Protein AF-A0A2E7N6Z8-F1 (afdb_monomer)

Radius of gyration: 15.73 Å; Cα contacts (8 Å, |Δi|>4): 29; chains: 1; bounding box: 32×15×50 Å

Sequence (64 aa):
MDAEIVILRLLHIVPGAVWVGSAIFLAFVLQPALKVTGPPHAGAVMANMVKPMVITLHTSVWLT

Secondary structure (DSSP, 8-state):
-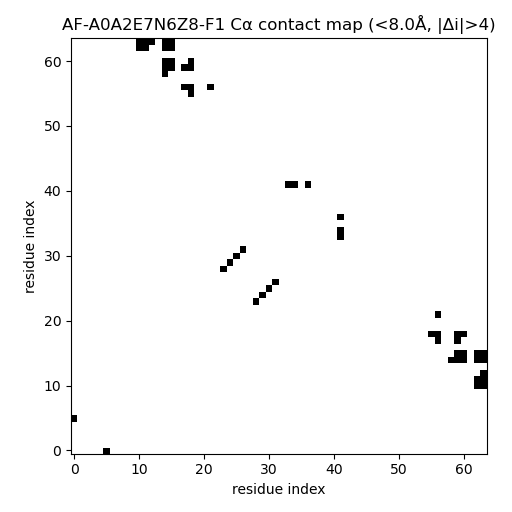-HHHHHHHHHHHHHHHHHHHHHHHIIIIIHHHHHHH-TTHHHHHHHHHHHHHHHHHHHHHHT-

Structure (mmCIF, N/CA/C/O backbone):
data_AF-A0A2E7N6Z8-F1
#
_entry.id   AF-A0A2E7N6Z8-F1
#
loop_
_atom_site.group_PDB
_atom_site.id
_atom_site.type_symbol
_atom_site.label_atom_id
_atom_site.label_alt_id
_atom_site.label_comp_id
_atom_site.label_asym_id
_atom_site.label_entity_id
_atom_site.label_seq_id
_atom_site.pdbx_PDB_ins_code
_atom_site.Cartn_x
_atom_site.Cartn_y
_atom_site.Cartn_z
_atom_site.occupancy
_atom_site.B_iso_or_equiv
_atom_site.auth_seq_id
_atom_site.auth_comp_id
_atom_site.auth_asym_id
_atom_site.auth_atom_id
_atom_site.pdbx_PDB_model_num
ATOM 1 N N . MET A 1 1 ? 13.064 2.079 -30.120 1.00 63.56 1 MET A N 1
ATOM 2 C CA . MET A 1 1 ? 12.686 2.594 -28.789 1.00 63.56 1 MET A CA 1
ATOM 3 C C . MET A 1 1 ? 13.950 2.629 -27.967 1.00 63.56 1 MET A C 1
ATOM 5 O O . MET A 1 1 ? 14.591 1.590 -27.860 1.00 63.56 1 MET A O 1
ATOM 9 N N . ASP A 1 2 ? 14.329 3.797 -27.464 1.00 88.94 2 ASP A N 1
ATOM 10 C CA . ASP A 1 2 ? 15.563 3.958 -26.697 1.00 88.94 2 ASP A CA 1
ATOM 11 C C . ASP A 1 2 ? 15.404 3.332 -25.310 1.00 88.94 2 ASP A C 1
ATOM 13 O O . ASP A 1 2 ? 14.415 3.579 -24.614 1.00 88.94 2 ASP A O 1
ATOM 17 N N . ALA A 1 3 ? 16.360 2.484 -24.923 1.00 89.31 3 ALA A N 1
ATOM 18 C CA . ALA A 1 3 ? 16.305 1.723 -23.673 1.00 89.31 3 ALA A CA 1
ATOM 19 C C . ALA A 1 3 ? 16.181 2.636 -22.442 1.00 89.31 3 ALA A C 1
ATOM 21 O O . ALA A 1 3 ? 15.482 2.304 -21.487 1.00 89.31 3 ALA A O 1
ATOM 22 N N . GLU A 1 4 ? 16.789 3.818 -22.503 1.00 89.44 4 GLU A N 1
ATOM 23 C CA . GLU A 1 4 ? 16.710 4.847 -21.469 1.00 89.44 4 GLU A CA 1
ATOM 24 C C . GLU A 1 4 ? 15.268 5.311 -21.212 1.00 89.44 4 GLU A C 1
ATOM 26 O O . GLU A 1 4 ? 14.812 5.321 -20.069 1.00 89.44 4 GLU A O 1
ATOM 31 N N . ILE A 1 5 ? 14.497 5.591 -22.268 1.00 91.00 5 ILE A N 1
ATOM 32 C CA . ILE A 1 5 ? 13.092 6.009 -22.137 1.00 91.00 5 ILE A CA 1
ATOM 33 C C . ILE A 1 5 ? 12.229 4.888 -21.550 1.00 91.00 5 ILE A C 1
ATOM 35 O O . ILE A 1 5 ? 11.303 5.152 -20.779 1.00 91.00 5 ILE A O 1
ATOM 39 N N . VAL A 1 6 ? 12.524 3.630 -21.884 1.00 93.44 6 VAL A N 1
ATOM 40 C CA . VAL A 1 6 ? 11.809 2.476 -21.319 1.00 93.44 6 VAL A CA 1
ATOM 41 C C . VAL A 1 6 ? 12.083 2.349 -19.819 1.00 93.44 6 VAL A C 1
ATOM 43 O O . VAL A 1 6 ? 11.144 2.160 -19.046 1.00 93.44 6 VAL A O 1
ATOM 46 N N . ILE A 1 7 ? 13.339 2.506 -19.397 1.00 92.88 7 ILE A N 1
ATOM 47 C CA . ILE A 1 7 ? 13.734 2.439 -17.984 1.00 92.88 7 ILE A CA 1
ATOM 48 C C . ILE A 1 7 ? 13.071 3.562 -17.182 1.00 92.88 7 ILE A C 1
ATOM 50 O O . ILE A 1 7 ? 12.464 3.288 -16.147 1.00 92.88 7 ILE A O 1
ATOM 54 N N . LEU A 1 8 ? 13.109 4.801 -17.681 1.00 91.12 8 LEU A N 1
ATOM 55 C CA . LEU A 1 8 ? 12.470 5.947 -17.022 1.00 91.12 8 LEU A CA 1
ATOM 56 C C . LEU A 1 8 ? 10.958 5.744 -16.860 1.00 91.12 8 LEU A C 1
ATOM 58 O O . LEU A 1 8 ? 10.395 6.036 -15.807 1.00 91.12 8 LEU A O 1
ATOM 62 N N . ARG A 1 9 ? 10.295 5.176 -17.874 1.00 90.31 9 ARG A N 1
ATOM 63 C CA . ARG A 1 9 ? 8.865 4.851 -17.798 1.00 90.31 9 ARG A CA 1
ATOM 64 C C . ARG A 1 9 ? 8.560 3.789 -16.754 1.00 90.31 9 ARG A C 1
ATOM 66 O O . ARG A 1 9 ? 7.596 3.946 -16.014 1.00 90.31 9 ARG A O 1
ATOM 73 N N . LEU A 1 10 ? 9.352 2.724 -16.683 1.00 91.94 10 LEU A N 1
ATOM 74 C CA . LEU A 1 10 ? 9.162 1.683 -15.671 1.00 91.94 10 LEU A CA 1
ATOM 75 C C . LEU A 1 10 ? 9.346 2.243 -14.259 1.00 91.94 10 LEU A C 1
ATOM 77 O O . LEU A 1 10 ? 8.546 1.940 -13.375 1.00 91.94 10 LEU A O 1
ATOM 81 N N . LEU A 1 11 ? 10.351 3.101 -14.075 1.00 90.81 11 LEU A N 1
ATOM 82 C CA . LEU A 1 11 ? 10.657 3.729 -12.795 1.00 90.81 11 LEU A CA 1
ATOM 83 C C . LEU A 1 11 ? 9.586 4.726 -12.337 1.00 90.81 11 LEU A C 1
ATOM 85 O O . LEU A 1 11 ? 9.483 4.955 -11.146 1.00 90.81 11 LEU A O 1
ATOM 89 N N . HIS A 1 12 ? 8.767 5.260 -13.245 1.00 88.44 12 HIS A N 1
ATOM 90 C CA . HIS A 1 12 ? 7.624 6.113 -12.908 1.00 88.44 12 HIS A CA 1
ATOM 91 C C . HIS A 1 12 ? 6.325 5.312 -12.727 1.00 88.44 12 HIS A C 1
ATOM 93 O O . HIS A 1 12 ? 5.609 5.454 -11.736 1.00 88.44 12 HIS A O 1
ATOM 99 N N . ILE A 1 13 ? 6.012 4.423 -13.674 1.00 92.19 13 ILE A N 1
ATOM 100 C CA . ILE A 1 13 ? 4.733 3.700 -13.704 1.00 92.19 13 ILE A CA 1
ATOM 101 C C . ILE A 1 13 ? 4.629 2.709 -12.543 1.00 92.19 13 ILE A C 1
ATOM 103 O O . ILE A 1 13 ? 3.566 2.602 -11.931 1.00 92.19 13 ILE A O 1
ATOM 107 N N . VAL A 1 14 ? 5.705 1.978 -12.228 1.00 93.00 14 VAL A N 1
ATOM 108 C CA . VAL A 1 14 ? 5.667 0.961 -11.165 1.00 93.00 14 VAL A CA 1
ATOM 109 C C . VAL A 1 14 ? 5.474 1.613 -9.790 1.00 93.00 14 VAL A C 1
ATOM 111 O O . VAL A 1 14 ? 4.523 1.237 -9.101 1.00 93.00 14 VAL A O 1
ATOM 114 N N . PRO A 1 15 ? 6.268 2.622 -9.389 1.00 90.00 15 PRO A N 1
ATOM 115 C CA . PRO A 1 15 ? 6.023 3.351 -8.146 1.00 90.00 15 PRO A CA 1
ATOM 116 C C . PRO A 1 15 ? 4.673 4.073 -8.137 1.00 90.00 15 PRO A C 1
ATOM 118 O O . PRO A 1 15 ? 3.999 4.072 -7.111 1.00 90.00 15 PRO A O 1
ATOM 121 N N . GLY A 1 16 ? 4.203 4.567 -9.287 1.00 88.56 16 GLY A N 1
ATOM 122 C CA . GLY A 1 16 ? 2.868 5.161 -9.432 1.00 88.56 16 GLY A CA 1
ATOM 123 C C . GLY A 1 16 ? 1.751 4.194 -9.105 1.00 88.56 16 GLY A C 1
ATOM 124 O O . GLY A 1 16 ? 0.876 4.499 -8.294 1.00 88.56 16 GLY A O 1
ATOM 125 N N . ALA A 1 17 ? 1.811 2.993 -9.670 1.00 92.81 17 ALA A N 1
ATOM 126 C CA . ALA A 1 17 ? 0.849 1.944 -9.376 1.00 92.81 17 ALA A CA 1
ATOM 127 C C . ALA A 1 17 ? 0.875 1.544 -7.890 1.00 92.81 17 ALA A C 1
ATOM 129 O O . ALA A 1 17 ? -0.184 1.380 -7.282 1.00 92.81 17 ALA A O 1
ATOM 130 N N . VAL A 1 18 ? 2.065 1.433 -7.287 1.00 91.31 18 VAL A N 1
ATOM 131 C CA . VAL A 1 18 ? 2.222 1.099 -5.860 1.00 91.31 18 VAL A CA 1
ATOM 132 C C . VAL A 1 18 ? 1.663 2.203 -4.966 1.00 91.31 18 VAL A C 1
ATOM 134 O O . VAL A 1 18 ? 0.957 1.905 -3.998 1.00 91.31 18 VAL A O 1
ATOM 137 N N . TRP A 1 19 ? 1.925 3.469 -5.289 1.00 89.62 19 TRP A N 1
ATOM 138 C CA . TRP A 1 19 ? 1.412 4.608 -4.535 1.00 89.62 19 TRP A CA 1
ATOM 139 C C . TRP A 1 19 ? -0.118 4.672 -4.570 1.00 89.62 19 TRP A C 1
ATOM 141 O O . TRP A 1 19 ? -0.755 4.664 -3.512 1.00 89.62 19 TRP A O 1
ATOM 151 N N . VAL A 1 20 ? -0.715 4.655 -5.769 1.00 92.44 20 VAL A N 1
ATOM 152 C CA . VAL A 1 20 ? -2.178 4.695 -5.934 1.00 92.44 20 VAL A CA 1
ATOM 153 C C . VAL A 1 20 ? -2.829 3.484 -5.264 1.00 92.44 20 VAL A C 1
ATOM 155 O O . VAL A 1 20 ? -3.788 3.636 -4.507 1.00 92.44 20 VAL A O 1
ATOM 158 N N . GLY A 1 21 ? -2.292 2.280 -5.485 1.00 91.19 21 GLY A N 1
ATOM 159 C CA . GLY A 1 21 ? -2.815 1.048 -4.892 1.00 91.19 21 GLY A CA 1
ATOM 160 C C . GLY A 1 21 ? -2.783 1.067 -3.363 1.00 91.19 21 GLY A C 1
ATOM 161 O O . GLY A 1 21 ? -3.765 0.693 -2.719 1.00 91.19 21 GLY A O 1
ATOM 162 N N . SER A 1 22 ? -1.699 1.576 -2.775 1.00 89.56 22 SER A N 1
ATOM 163 C CA . SER A 1 22 ? -1.569 1.710 -1.319 1.00 89.56 22 SER A CA 1
ATOM 164 C C . SER A 1 22 ? -2.574 2.712 -0.746 1.00 89.56 22 SER A C 1
ATOM 166 O O . SER A 1 22 ? -3.176 2.445 0.294 1.00 89.56 22 SER A O 1
ATOM 168 N N . ALA A 1 23 ? -2.804 3.839 -1.429 1.00 89.44 23 ALA A N 1
ATOM 169 C CA . ALA A 1 23 ? -3.789 4.838 -1.012 1.00 89.44 23 ALA A CA 1
ATOM 170 C C . ALA A 1 23 ? -5.224 4.285 -1.047 1.00 89.44 23 ALA A C 1
ATOM 172 O O . ALA A 1 23 ? -5.985 4.470 -0.095 1.00 89.44 23 ALA A O 1
ATOM 173 N N . ILE A 1 24 ? -5.576 3.549 -2.107 1.00 93.88 24 ILE A N 1
ATOM 174 C CA . ILE A 1 24 ? -6.888 2.898 -2.237 1.00 93.88 24 ILE A CA 1
ATOM 175 C C . ILE A 1 24 ? -7.075 1.842 -1.144 1.00 93.88 24 ILE A C 1
ATOM 177 O O . ILE A 1 24 ? -8.101 1.837 -0.464 1.00 93.88 24 ILE A O 1
ATOM 181 N N . PHE A 1 25 ? -6.083 0.972 -0.936 1.00 91.25 25 PHE A N 1
ATOM 182 C CA . PHE A 1 25 ? -6.127 -0.039 0.120 1.00 91.25 25 PHE A CA 1
ATOM 183 C C . PHE A 1 25 ? -6.327 0.597 1.500 1.00 91.25 25 PHE A C 1
ATOM 185 O O . PHE A 1 25 ? -7.159 0.137 2.284 1.00 91.25 25 PHE A O 1
ATOM 192 N N . LEU A 1 26 ? -5.615 1.689 1.787 1.00 90.12 26 LEU A N 1
ATOM 193 C CA . LEU A 1 26 ? -5.740 2.387 3.058 1.00 90.12 26 LEU A CA 1
ATOM 194 C C . LEU A 1 26 ? -7.162 2.907 3.288 1.00 90.12 26 LEU A C 1
ATOM 196 O O . LEU A 1 26 ? -7.749 2.644 4.338 1.00 90.12 26 LEU A O 1
ATOM 200 N N . ALA A 1 27 ? -7.696 3.631 2.304 1.00 90.69 27 ALA A N 1
ATOM 201 C CA . ALA A 1 27 ? -8.966 4.338 2.419 1.00 90.69 27 ALA A CA 1
ATOM 202 C C . ALA A 1 27 ? -10.171 3.391 2.432 1.00 90.69 27 ALA A C 1
ATOM 204 O O . ALA A 1 27 ? -11.103 3.577 3.213 1.00 90.69 27 ALA A O 1
ATOM 205 N N . PHE A 1 28 ? -10.155 2.365 1.578 1.00 94.44 28 PHE A N 1
ATOM 206 C CA . PHE A 1 28 ? -11.332 1.529 1.333 1.00 94.44 28 PHE A CA 1
ATOM 207 C C . PHE A 1 28 ? -11.288 0.165 2.017 1.00 94.44 28 PHE A C 1
ATOM 209 O O . PHE A 1 28 ? -12.336 -0.457 2.170 1.00 94.44 28 PHE A O 1
ATOM 216 N N . VAL A 1 29 ? -10.115 -0.306 2.444 1.00 92.06 29 VAL A N 1
ATOM 217 C CA . VAL A 1 29 ? -9.973 -1.632 3.065 1.00 92.06 29 VAL A CA 1
ATOM 218 C C . VAL A 1 29 ? -9.510 -1.504 4.509 1.00 92.06 29 VAL A C 1
ATOM 220 O O . VAL A 1 29 ? -10.216 -1.932 5.423 1.00 92.06 29 VAL A O 1
ATOM 223 N N . LEU A 1 30 ? -8.356 -0.874 4.739 1.00 90.44 30 LEU A N 1
ATOM 224 C CA . LEU A 1 30 ? -7.729 -0.871 6.059 1.00 90.44 30 LEU A CA 1
ATOM 225 C C . LEU A 1 30 ? -8.475 0.018 7.062 1.00 90.44 30 LEU A C 1
ATOM 227 O O . LEU A 1 30 ? -8.808 -0.442 8.153 1.00 90.44 30 LEU A O 1
ATOM 231 N N . GLN A 1 31 ? -8.773 1.273 6.709 1.00 88.56 31 GLN A N 1
ATOM 232 C CA . GLN A 1 31 ? -9.484 2.197 7.603 1.00 88.56 31 GLN A CA 1
ATOM 233 C C . GLN A 1 31 ? -10.867 1.669 8.035 1.00 88.56 31 GLN A C 1
ATOM 235 O O . GLN A 1 31 ? -11.150 1.689 9.239 1.00 88.56 31 GLN A O 1
ATOM 240 N N . PRO A 1 32 ? -11.721 1.146 7.130 1.00 91.19 32 PRO A N 1
ATOM 241 C CA . PRO A 1 32 ? -12.996 0.550 7.524 1.00 91.19 32 PRO A CA 1
ATOM 242 C C . PRO A 1 32 ? -12.828 -0.683 8.417 1.00 91.19 32 PRO A C 1
ATOM 244 O O . PRO A 1 32 ? -13.512 -0.790 9.435 1.00 91.19 32 PRO A O 1
ATOM 247 N N . ALA A 1 33 ? -11.895 -1.584 8.091 1.00 89.19 33 ALA A N 1
ATOM 248 C CA . ALA A 1 33 ? -11.655 -2.793 8.879 1.00 89.19 33 ALA A CA 1
ATOM 249 C C . ALA A 1 33 ? -11.206 -2.471 10.314 1.00 89.19 33 ALA A C 1
ATOM 251 O O . ALA A 1 33 ? -11.689 -3.073 11.276 1.00 89.19 33 ALA A O 1
ATOM 252 N N . LEU A 1 34 ? -10.333 -1.475 10.480 1.00 89.94 34 LEU A N 1
ATOM 253 C CA . LEU A 1 34 ? -9.895 -1.002 11.795 1.00 89.94 34 LEU A CA 1
ATOM 254 C C . LEU A 1 34 ? -11.038 -0.385 12.602 1.00 89.94 34 LEU A C 1
ATOM 256 O O . LEU A 1 34 ? -11.128 -0.618 13.808 1.00 89.94 34 LEU A O 1
ATOM 260 N N . LYS A 1 35 ? -11.935 0.358 11.941 1.00 88.00 35 LYS A N 1
ATOM 261 C CA . LYS A 1 35 ? -13.121 0.943 12.580 1.00 88.00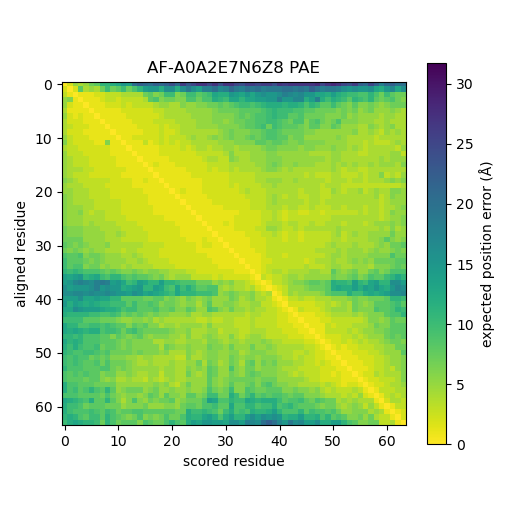 35 LYS A CA 1
ATOM 262 C C . LYS A 1 35 ? -14.072 -0.130 13.117 1.00 88.00 35 LYS A C 1
ATOM 264 O O . LYS A 1 35 ? -14.625 0.057 14.194 1.00 88.00 35 LYS A O 1
ATOM 269 N N . VAL A 1 36 ? -14.244 -1.238 12.391 1.00 90.00 36 VAL A N 1
ATOM 270 C CA . VAL A 1 36 ? -15.071 -2.380 12.828 1.00 90.00 36 VAL A CA 1
ATOM 271 C C . VAL A 1 36 ? -14.391 -3.172 13.945 1.00 90.00 36 VAL A C 1
ATOM 273 O O . VAL A 1 36 ? -15.053 -3.587 14.889 1.00 90.00 36 VAL A O 1
ATOM 276 N N . THR A 1 37 ? -13.075 -3.367 13.853 1.00 88.81 37 THR A N 1
ATOM 277 C CA . THR A 1 37 ? -12.311 -4.165 14.826 1.00 88.81 37 THR A CA 1
ATOM 278 C C . THR A 1 37 ? -12.259 -3.491 16.199 1.00 88.81 37 THR A C 1
ATOM 280 O O . THR A 1 37 ? -12.368 -4.163 17.222 1.00 88.81 37 THR A O 1
ATOM 283 N N . GLY A 1 38 ? -12.094 -2.164 16.228 1.00 82.50 38 GLY A N 1
ATOM 284 C CA . GLY A 1 38 ? -12.042 -1.387 17.463 1.00 82.50 38 GLY A CA 1
ATOM 285 C C . GLY A 1 38 ? -10.859 -1.731 18.392 1.00 82.50 38 GLY A C 1
ATOM 286 O O . GLY A 1 38 ? -9.959 -2.512 18.049 1.00 82.50 38 GLY A O 1
ATOM 287 N N . PRO A 1 39 ? -10.799 -1.102 19.577 1.00 82.38 39 PRO A N 1
ATOM 288 C CA . PRO A 1 39 ? -9.819 -1.441 20.607 1.00 82.38 39 PRO A CA 1
ATOM 289 C C . PRO A 1 39 ? -10.019 -2.876 21.127 1.00 82.38 39 PRO A C 1
ATOM 291 O O . PRO A 1 39 ? -11.162 -3.318 21.229 1.00 82.38 39 PRO A O 1
ATOM 294 N N . PRO A 1 40 ? -8.948 -3.605 21.512 1.00 80.00 40 PRO A N 1
ATOM 295 C CA . PRO A 1 40 ? -7.537 -3.187 21.600 1.00 80.00 40 PRO A CA 1
ATOM 296 C C . PRO A 1 40 ? -6.697 -3.449 20.332 1.00 80.00 40 PRO A C 1
ATOM 298 O O . PRO A 1 40 ? -5.573 -2.961 20.218 1.00 80.00 40 PRO A O 1
ATOM 301 N N . HIS A 1 41 ? -7.223 -4.201 19.365 1.00 82.38 41 HIS A N 1
ATOM 302 C CA . HIS A 1 41 ? -6.443 -4.739 18.246 1.00 82.38 41 HIS A CA 1
ATOM 303 C C . HIS A 1 41 ? -6.140 -3.687 17.169 1.00 82.38 41 HIS A C 1
ATOM 305 O O . HIS A 1 41 ? -5.054 -3.697 16.590 1.00 82.38 41 HIS A O 1
ATOM 311 N N . ALA A 1 42 ? -7.045 -2.726 16.944 1.00 81.69 42 ALA A N 1
ATOM 312 C CA . ALA A 1 42 ? -6.857 -1.682 15.933 1.00 81.69 42 ALA A CA 1
ATOM 313 C C . ALA A 1 42 ? -5.595 -0.825 16.171 1.00 81.69 42 ALA A C 1
ATOM 315 O O . ALA A 1 42 ? -4.872 -0.502 15.228 1.00 81.69 42 ALA A O 1
ATOM 316 N N . GLY A 1 43 ? -5.291 -0.496 17.433 1.00 81.00 43 GLY A N 1
ATOM 317 C CA . GLY A 1 43 ? -4.100 0.284 17.789 1.00 81.00 43 GLY A CA 1
ATOM 318 C C . GLY A 1 43 ? -2.795 -0.479 17.552 1.00 81.00 43 GLY A C 1
ATOM 319 O O . GLY A 1 43 ? -1.839 0.083 17.021 1.00 81.00 43 GLY A O 1
ATOM 320 N N . ALA A 1 44 ? -2.770 -1.774 17.877 1.00 84.88 44 ALA A N 1
ATOM 321 C CA . ALA A 1 44 ? -1.604 -2.631 17.665 1.00 84.88 44 ALA A CA 1
ATOM 322 C C . ALA A 1 44 ? -1.308 -2.848 16.172 1.00 84.88 44 ALA A C 1
ATOM 324 O O . ALA A 1 44 ? -0.146 -2.820 15.761 1.00 84.88 44 ALA A O 1
ATOM 325 N N . VAL A 1 45 ? -2.347 -3.017 15.346 1.00 85.38 45 VAL A N 1
ATOM 326 C CA . VAL A 1 45 ? -2.198 -3.144 13.888 1.00 85.38 45 VAL A CA 1
ATOM 327 C C . VAL A 1 45 ? -1.623 -1.858 13.298 1.00 85.38 45 VAL A C 1
ATOM 329 O O . VAL A 1 45 ? -0.628 -1.908 12.577 1.00 85.38 45 VAL A O 1
ATOM 332 N N . MET A 1 46 ? -2.170 -0.695 13.665 1.00 87.00 46 MET A N 1
ATOM 333 C CA . M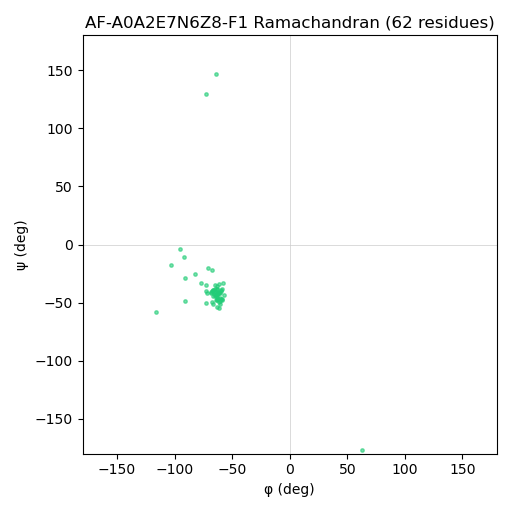ET A 1 46 ? -1.654 0.587 13.181 1.00 87.00 46 MET A CA 1
ATOM 334 C C . MET A 1 46 ?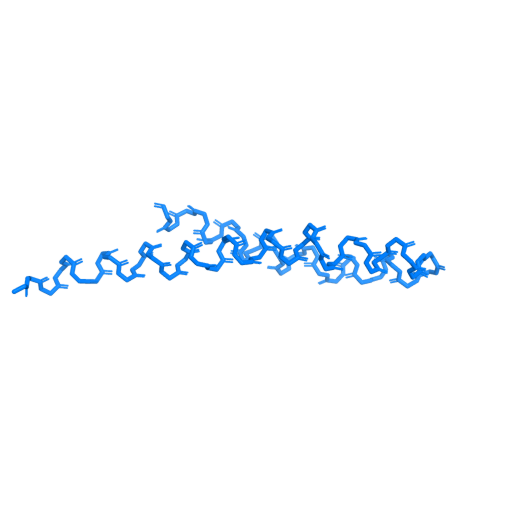 -0.218 0.855 13.636 1.00 87.00 46 MET A C 1
ATOM 336 O O . MET A 1 46 ? 0.602 1.265 12.820 1.00 87.00 46 MET A O 1
ATOM 340 N N . ALA A 1 47 ? 0.133 0.566 14.891 1.00 85.25 47 ALA A N 1
ATOM 341 C CA . ALA A 1 47 ? 1.496 0.766 15.390 1.00 85.25 47 ALA A CA 1
ATOM 342 C C . ALA A 1 47 ? 2.546 -0.033 14.596 1.00 85.25 47 ALA A C 1
ATOM 344 O O . ALA A 1 47 ? 3.631 0.477 14.314 1.00 85.25 47 ALA A O 1
ATOM 345 N N . ASN A 1 48 ? 2.208 -1.259 14.186 1.00 86.00 48 ASN A N 1
ATOM 346 C CA . ASN A 1 48 ? 3.100 -2.109 13.397 1.00 86.00 48 ASN A CA 1
ATOM 347 C C . ASN A 1 48 ? 3.066 -1.792 11.893 1.00 86.00 48 ASN A C 1
ATOM 349 O O . ASN A 1 48 ? 4.055 -2.026 11.200 1.00 86.00 48 ASN A O 1
ATOM 353 N N . MET A 1 49 ? 1.964 -1.235 11.378 1.00 85.19 49 MET A N 1
ATOM 354 C CA . MET A 1 49 ? 1.810 -0.930 9.951 1.00 85.19 49 MET A CA 1
ATOM 355 C C . MET A 1 49 ? 2.267 0.475 9.551 1.00 85.19 49 MET A C 1
ATOM 357 O O . MET A 1 49 ? 2.714 0.649 8.422 1.00 85.19 49 MET A O 1
ATOM 361 N N . VAL A 1 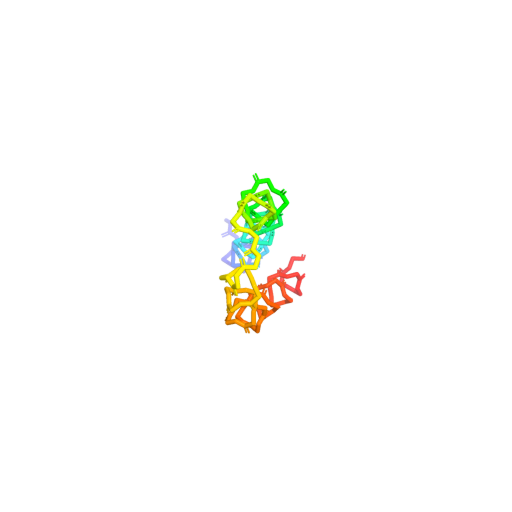50 ? 2.208 1.479 10.432 1.00 83.88 50 VAL A N 1
ATOM 362 C CA . VAL A 1 50 ? 2.513 2.877 10.060 1.00 83.88 50 VAL A CA 1
ATOM 363 C C . VAL A 1 50 ? 3.931 3.026 9.510 1.00 83.88 50 VAL A C 1
ATOM 365 O O . VAL A 1 50 ? 4.114 3.616 8.451 1.00 83.88 50 VAL A O 1
ATOM 368 N N . LYS A 1 51 ? 4.939 2.461 10.181 1.00 82.31 51 LYS A N 1
ATOM 369 C CA . LYS A 1 51 ? 6.340 2.583 9.754 1.00 82.31 51 LYS A CA 1
ATOM 370 C C . LYS A 1 51 ? 6.602 1.987 8.358 1.00 82.31 51 LYS A C 1
ATOM 372 O O . LYS A 1 51 ? 7.115 2.723 7.514 1.00 82.31 51 LYS A O 1
ATOM 377 N N . PRO A 1 52 ? 6.264 0.714 8.069 1.00 84.44 52 PRO A N 1
ATOM 378 C CA . PRO A 1 52 ? 6.462 0.160 6.730 1.00 84.44 52 PRO A CA 1
ATOM 379 C C . PRO A 1 52 ? 5.616 0.882 5.679 1.00 84.44 52 PRO A C 1
ATOM 381 O O . PRO A 1 52 ? 6.108 1.171 4.595 1.00 84.44 52 PRO A O 1
ATOM 384 N N . MET A 1 53 ? 4.384 1.263 6.014 1.00 83.75 53 MET A N 1
ATOM 385 C CA . MET A 1 53 ? 3.482 1.932 5.081 1.00 83.75 53 MET A CA 1
ATOM 386 C C . MET A 1 53 ? 3.962 3.334 4.692 1.00 83.75 53 MET A C 1
ATOM 388 O O . MET A 1 53 ? 3.888 3.697 3.523 1.00 83.75 53 MET A O 1
ATOM 392 N N . VAL A 1 54 ? 4.509 4.103 5.640 1.00 83.38 54 VAL A N 1
ATOM 393 C CA . VAL A 1 54 ? 5.126 5.410 5.365 1.00 83.38 54 VAL A CA 1
ATOM 394 C C . VAL A 1 54 ? 6.340 5.251 4.458 1.00 83.38 54 VAL A C 1
ATOM 396 O O . VAL A 1 54 ? 6.480 6.024 3.517 1.00 83.38 54 VAL A O 1
ATOM 399 N N . ILE A 1 55 ? 7.182 4.236 4.683 1.00 83.56 55 ILE A N 1
ATOM 400 C CA . ILE A 1 55 ? 8.335 3.955 3.814 1.00 83.56 55 ILE A CA 1
ATOM 401 C C . ILE A 1 55 ? 7.858 3.634 2.396 1.00 83.56 55 ILE A C 1
ATOM 403 O O . ILE A 1 55 ? 8.338 4.249 1.446 1.00 83.56 55 ILE A O 1
ATOM 407 N N . THR A 1 56 ? 6.889 2.728 2.241 1.00 83.12 56 THR A N 1
ATOM 408 C CA . THR A 1 56 ? 6.355 2.341 0.929 1.00 83.12 56 THR A CA 1
ATOM 409 C C . THR A 1 56 ? 5.690 3.516 0.216 1.00 83.12 56 THR A C 1
ATOM 411 O O . THR A 1 56 ? 5.982 3.743 -0.954 1.00 83.12 56 THR A O 1
ATOM 414 N N . LEU A 1 57 ? 4.854 4.312 0.895 1.00 82.25 57 LEU A N 1
ATOM 415 C CA . LEU A 1 57 ? 4.208 5.469 0.269 1.00 82.25 57 LEU A CA 1
ATOM 416 C C . LEU A 1 57 ? 5.207 6.572 -0.084 1.00 82.25 57 LEU A C 1
ATOM 418 O O . LEU A 1 57 ? 5.185 7.036 -1.218 1.00 82.25 57 LEU A O 1
ATOM 422 N N . HIS A 1 58 ? 6.082 6.989 0.838 1.00 80.62 58 HIS A N 1
ATOM 423 C CA . HIS A 1 58 ? 7.023 8.080 0.562 1.00 80.62 58 HIS A CA 1
ATOM 424 C C . HIS A 1 58 ? 7.976 7.719 -0.572 1.00 80.62 58 HIS A C 1
ATOM 426 O O . HIS A 1 58 ? 8.153 8.515 -1.487 1.00 80.62 58 HIS A O 1
ATOM 432 N N . THR A 1 59 ? 8.570 6.524 -0.542 1.00 76.69 59 THR A N 1
ATOM 433 C CA . THR A 1 59 ? 9.493 6.100 -1.607 1.00 76.69 59 THR A CA 1
ATOM 434 C C . THR A 1 59 ? 8.795 6.002 -2.958 1.00 76.69 59 THR A C 1
ATOM 436 O O . THR A 1 59 ? 9.381 6.382 -3.965 1.00 76.69 59 THR A O 1
ATOM 439 N N . SER A 1 60 ? 7.530 5.577 -2.976 1.00 76.62 60 SER A N 1
ATOM 440 C CA . SER A 1 60 ? 6.764 5.470 -4.215 1.00 76.62 60 SER A CA 1
ATOM 441 C C . SER A 1 60 ? 6.356 6.833 -4.787 1.00 76.62 60 SER A C 1
ATOM 443 O O . SER A 1 60 ? 6.389 6.988 -5.999 1.00 76.62 60 SER A O 1
ATOM 445 N N . VAL A 1 61 ? 6.046 7.828 -3.941 1.00 76.31 61 VAL A N 1
ATOM 446 C CA . VAL A 1 61 ? 5.732 9.213 -4.367 1.00 76.31 61 VAL A CA 1
ATOM 447 C C . VAL A 1 61 ? 6.927 9.907 -5.009 1.00 76.31 61 VAL A C 1
ATOM 449 O O . VAL A 1 61 ? 6.769 10.638 -5.973 1.00 76.31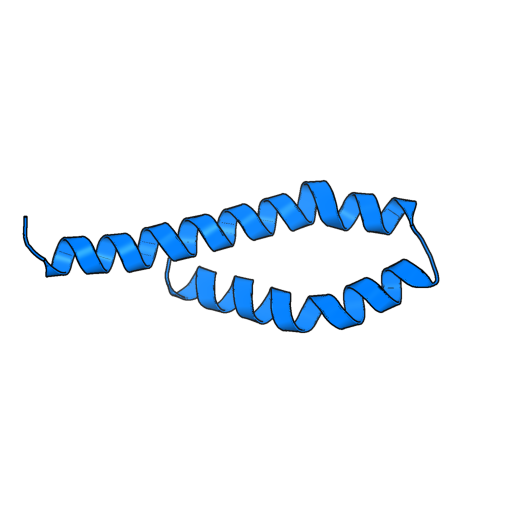 61 VAL A O 1
ATOM 452 N N . TRP A 1 62 ? 8.132 9.727 -4.468 1.00 73.38 62 TRP A N 1
ATOM 453 C CA . TRP A 1 62 ? 9.313 10.423 -4.994 1.00 73.38 62 TRP A CA 1
ATOM 454 C C . TRP A 1 62 ? 9.767 9.909 -6.361 1.00 73.38 62 TRP A C 1
ATOM 456 O O . TRP A 1 62 ? 10.508 10.597 -7.057 1.00 73.38 62 TRP A O 1
ATOM 466 N N . LEU A 1 63 ? 9.359 8.693 -6.720 1.00 71.75 63 LEU A N 1
ATOM 467 C CA . LEU A 1 63 ? 9.717 8.052 -7.982 1.00 71.75 63 LEU A CA 1
ATOM 468 C C . LEU A 1 63 ? 8.644 8.256 -9.067 1.00 71.75 63 LEU A C 1
ATOM 470 O O . LEU A 1 63 ? 8.861 7.846 -10.205 1.00 71.75 63 LEU A O 1
ATOM 474 N N . THR A 1 64 ? 7.517 8.895 -8.729 1.00 67.25 64 THR A N 1
ATOM 475 C CA . THR A 1 64 ? 6.437 9.289 -9.650 1.00 67.25 64 THR A CA 1
ATOM 476 C C . THR A 1 64 ? 6.513 10.765 -9.975 1.00 67.25 64 THR 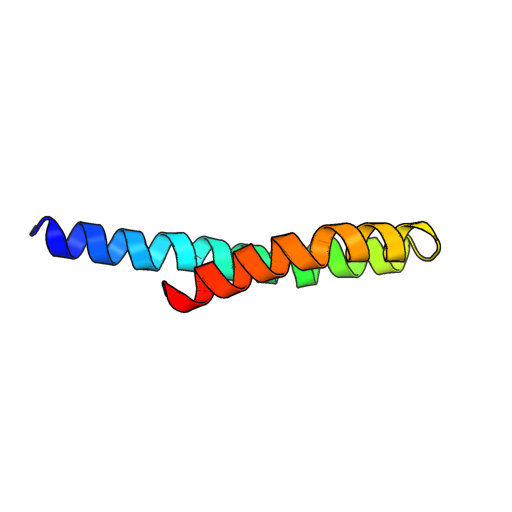A C 1
ATOM 478 O O . THR A 1 64 ? 6.606 11.090 -11.176 1.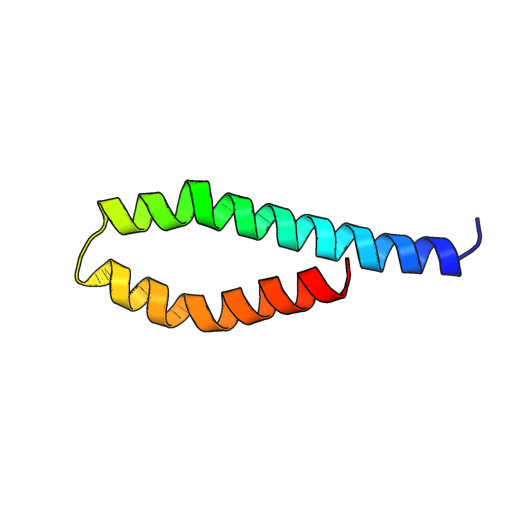00 67.25 64 THR A O 1
#

Solvent-accessible surface area (backbone atoms only — not comparable to full-atom values): 3480 Å² total; per-residue (Å²): 132,62,67,65,63,53,52,54,47,51,51,24,51,53,26,38,52,53,31,54,50,51,54,50,43,43,66,73,47,48,50,54,51,37,66,72,61,32,83,76,58,34,60,57,53,47,67,68,42,50,63,60,50,50,52,54,42,54,60,17,56,77,42,85

Mean predicted aligned error: 5.59 Å

pLDDT: mean 86.29, std 6.37, range [63.56, 94.44]

Foldse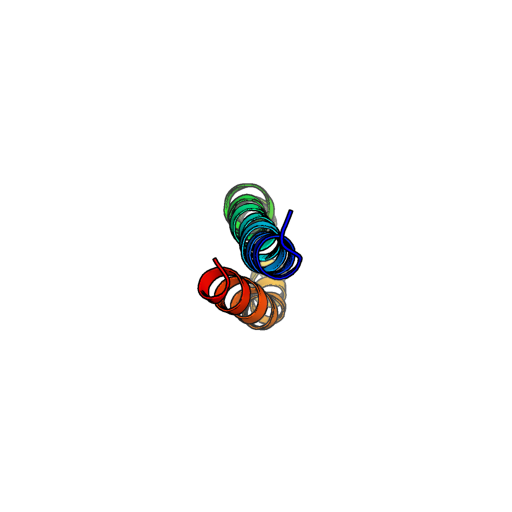ek 3Di:
DDVVVVVLVCLQVVLVCQQVVLVCCVPPPLVVVLVVVDPDVSVVVCVVCVVVSCVSNVVSVVSD